Protein 2G66 (pdb70)

Radius of gyration: 24.02 Å; Cα contacts (8 Å, |Δi|>4): 133; chains: 3; bounding box: 9×8×77 Å

Foldseek 3Di:
DCDDDDPPDDDDDDPD/DDDDDDPPDDDDDDPD/DQDDDDPPDDDDDDDDD

Solvent-accessible surface area: 4856 Å² total

Secondary structure (DSSP, 8-state):
----------------/----------------/-----------------

Sequence (49 aa):
GPGPGPGGGPGPGPGPGPGPGPGGGPGPGPGPGPGPGPGGGPGPGPGPG

Structure (mmCIF, N/CA/C/O backbone):
data_2G66
#
_entry.id   2G66
#
_cell.length_a   18.120
_cell.length_b   19.450
_cell.length_c   81.500
_cell.angle_alpha   90.00
_cell.angle_beta   91.26
_cell.angle_gamma   90.00
#
_symmetry.space_group_name_H-M   'P 1 21 1'
#
loop_
_entity.id
_entity.type
_entity.pdbx_description
1 polymer collagen
2 water water
#
loop_
_atom_site.group_PDB
_atom_site.id
_atom_site.type_symbol
_atom_site.label_atom_id
_atom_site.label_alt_id
_atom_site.label_comp_id
_atom_site.label_asym_id
_atom_site.label_entity_id
_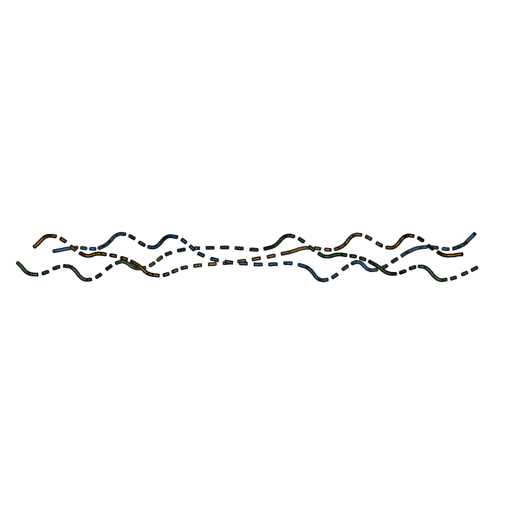atom_site.label_seq_id
_atom_site.pdbx_PDB_ins_code
_atom_site.Cartn_x
_atom_site.Cartn_y
_atom_site.Cartn_z
_atom_site.occupancy
_atom_site.B_iso_or_equiv
_atom_site.auth_seq_id
_atom_site.auth_comp_id
_atom_site.auth_asym_id
_atom_site.auth_atom_id
_atom_site.pdbx_PDB_model_num
ATOM 1 N N . GLY A 1 4 ? 0.575 23.437 115.797 1.00 39.10 3 GLY A N 1
ATOM 2 C CA . GLY A 1 4 ? 1.701 24.001 115.041 1.00 25.30 3 GLY A CA 1
ATOM 3 C C . GLY A 1 4 ? 1.273 24.819 113.829 1.00 29.63 3 GLY A C 1
ATOM 4 O O . GLY A 1 4 ? 0.083 24.708 113.413 1.00 28.97 3 GLY A O 1
ATOM 5 N N . PRO A 1 5 ? 2.152 25.662 113.229 1.00 13.58 4 PRO A N 1
ATOM 6 C CA . PRO A 1 5 ? 1.644 26.396 112.071 1.00 17.91 4 PRO A CA 1
ATOM 7 C C . PRO A 1 5 ? 1.465 25.539 110.929 1.00 20.02 4 PRO A C 1
ATOM 8 O O . PRO A 1 5 ? 1.973 24.411 110.878 1.00 11.37 4 PRO A O 1
ATOM 20 N N . GLY A 1 7 ? 1.757 23.752 107.324 1.00 10.91 6 GLY A N 1
ATOM 21 C CA . GLY A 1 7 ? 2.921 23.290 106.629 1.00 11.72 6 GLY A CA 1
ATOM 22 C C . GLY A 1 7 ? 3.251 24.149 105.460 1.00 16.22 6 GLY A C 1
ATOM 23 O O . GLY A 1 7 ? 2.500 25.143 105.045 1.00 17.58 6 GLY A O 1
ATOM 24 N N . PRO A 1 8 ? 4.392 23.795 104.869 1.00 13.59 7 PRO A N 1
ATOM 25 C CA . PRO A 1 8 ? 4.846 24.543 103.69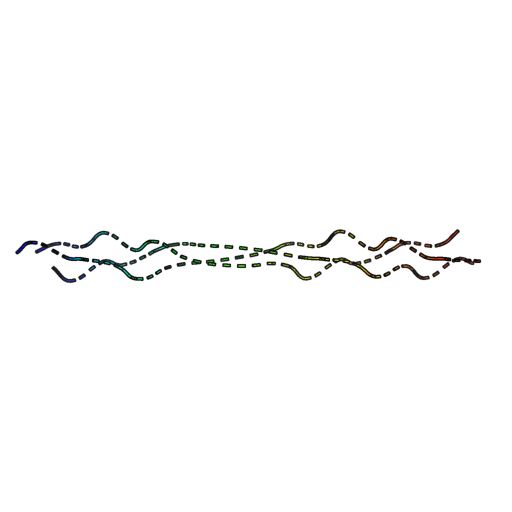3 1.00 17.90 7 PRO A CA 1
ATOM 26 C C . PRO A 1 8 ? 4.099 24.202 102.545 1.00 20.01 7 PRO A C 1
ATOM 27 O O . PRO A 1 8 ? 3.389 23.186 102.493 1.00 11.33 7 PRO A O 1
ATOM 39 N N . GLY A 1 10 ? 2.994 22.918 98.878 1.00 10.85 9 GLY A N 1
ATOM 40 C CA . GLY A 1 10 ? 3.334 21.684 98.150 1.00 11.70 9 GLY A CA 1
ATOM 41 C C . GLY A 1 10 ? 4.245 21.971 96.956 1.00 16.22 9 GLY A C 1
ATOM 42 O O . GLY A 1 10 ? 4.624 23.126 96.770 1.00 17.54 9 GLY A O 1
ATOM 43 N N . PRO A 1 11 ? 4.686 20.952 96.172 1.00 13.56 10 PRO A N 1
ATOM 44 C CA . PRO A 1 11 ? 5.561 21.159 95.016 1.00 17.90 10 PRO A CA 1
ATOM 45 C C . PRO A 1 11 ? 4.842 21.500 93.821 1.00 19.99 10 PRO A C 1
ATOM 46 O O . PRO A 1 11 ? 3.634 21.362 93.777 1.00 11.28 10 PRO A O 1
ATOM 58 N N . GLY A 1 13 ? 3.139 21.434 90.161 1.00 10.84 12 GLY A N 1
ATOM 59 C CA . GLY A 1 13 ? 2.448 20.367 89.503 1.00 11.70 12 GLY A CA 1
ATOM 60 C C . GLY A 1 13 ? 3.243 19.863 88.321 1.00 16.21 12 GLY A C 1
ATOM 61 O O . GLY A 1 13 ? 4.362 20.308 88.010 1.00 17.50 12 GLY A O 1
ATOM 78 N N . GLY A 1 16 ? 2.334 20.704 81.713 1.00 8.45 15 GLY A N 1
ATOM 79 C CA . GLY A 1 16 ? 1.055 20.644 81.055 1.00 10.61 15 GLY A CA 1
ATOM 80 C C . GLY A 1 16 ? 1.102 19.722 79.853 1.00 8.06 15 GLY A C 1
ATOM 81 O O . GLY A 1 16 ? 2.135 19.149 79.518 1.00 11.10 15 GLY A O 1
ATOM 98 N N . GLY A 1 19 ? 1.283 20.995 73.201 1.00 14.01 18 GLY A N 1
ATOM 99 C CA . GLY A 1 19 ? 0.409 21.893 72.449 1.00 5.98 18 GLY A CA 1
ATOM 100 C C . GLY A 1 19 ? -0.273 21.290 71.201 1.00 7.39 18 GLY A C 1
ATOM 101 O O . GLY A 1 19 ? -0.017 20.161 70.792 1.00 14.12 18 GLY A O 1
ATOM 102 N N . PRO A 1 20 ? -1.178 22.047 70.561 1.00 13.55 19 PRO A N 1
ATOM 103 C CA . PRO A 1 20 ? -1.810 21.461 69.379 1.00 17.90 19 PRO A CA 1
ATOM 104 C C . PRO A 1 20 ? -0.939 21.426 68.238 1.00 20.00 19 PRO A C 1
ATOM 105 O O . PRO A 1 20 ? 0.121 22.065 68.228 1.00 11.29 19 PRO A O 1
ATOM 117 N N . GLY A 1 22 ? 0.740 22.102 64.614 1.00 10.85 21 GLY A N 1
ATOM 118 C CA . GLY A 1 22 ? 0.973 23.333 63.872 1.00 11.70 21 GLY A CA 1
ATOM 119 C C . GLY A 1 22 ? 0.003 23.448 62.694 1.00 16.22 21 GLY A C 1
ATOM 120 O O . GLY A 1 22 ? -0.760 22.510 62.426 1.00 1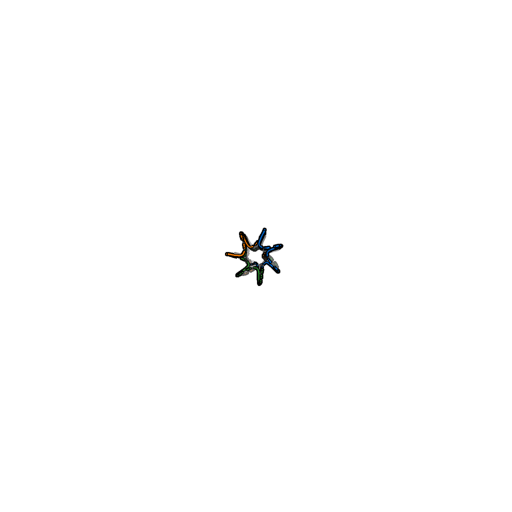7.58 21 GLY A O 1
ATOM 121 N N . PRO A 1 23 ? -0.0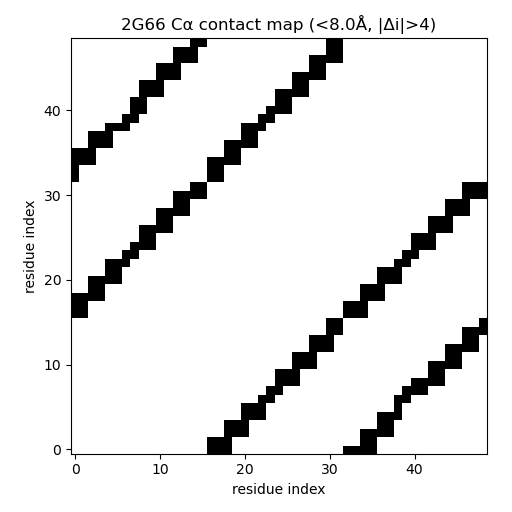06 24.577 61.976 1.00 19.06 22 PRO A N 1
ATOM 122 C CA . PRO A 1 23 ? -0.899 24.786 60.826 1.00 17.82 22 PRO A CA 1
ATOM 123 C C . PRO A 1 23 ? -0.377 24.105 59.669 1.00 25.64 22 PRO A C 1
ATOM 124 O O . PRO A 1 23 ? 0.782 23.654 59.688 1.00 21.15 22 PRO A O 1
ATOM 136 N N . GLY A 1 25 ? 1.347 23.325 56.155 1.00 15.72 24 GLY A N 1
ATOM 137 C CA . GLY A 1 25 ? 2.497 23.953 55.498 1.00 17.87 24 GLY A CA 1
ATOM 138 C C . GLY A 1 25 ? 2.148 24.731 54.238 1.00 23.13 24 GLY A C 1
ATOM 139 O O . GLY A 1 25 ? 0.992 24.696 53.802 1.00 27.97 24 GLY A O 1
ATOM 140 N N . PRO A 1 26 ? 3.121 25.440 53.621 1.00 29.40 25 PRO A N 1
ATOM 141 C CA . PRO A 1 26 ? 2.927 26.244 52.399 1.00 32.39 25 PRO A CA 1
ATOM 142 C C . PRO A 1 26 ? 2.673 25.449 51.243 1.00 32.93 25 PRO A C 1
ATOM 143 O O . PRO A 1 26 ? 3.045 24.277 51.209 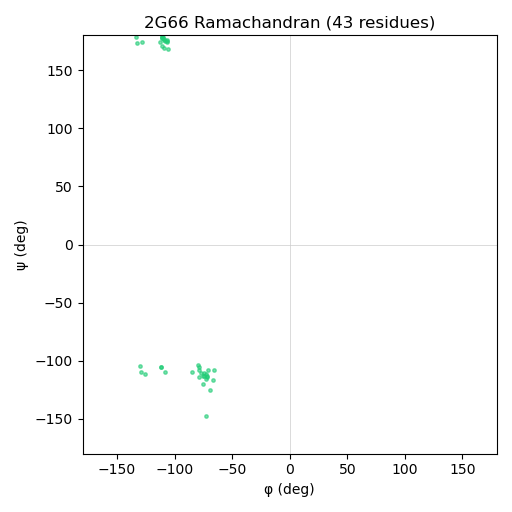1.00 29.06 25 PRO A O 1
ATOM 155 N N . GLY A 1 28 ? 2.794 23.736 47.567 1.00 31.11 27 GLY A N 1
ATOM 156 C CA . GLY A 1 28 ? 3.933 23.176 46.851 1.00 36.48 27 GLY A CA 1
ATOM 157 C C . GLY A 1 28 ? 4.334 24.043 45.671 1.00 42.95 27 GLY A C 1
ATOM 158 O O . GLY A 1 28 ? 3.597 24.965 45.313 1.00 43.35 27 GLY A O 1
ATOM 159 N N . PRO A 1 29 ? 5.493 23.776 45.044 1.00 48.12 28 PRO A N 1
ATOM 160 C CA . PRO A 1 29 ? 5.987 24.547 43.895 1.00 52.19 28 PRO A CA 1
ATOM 161 C C . PRO A 1 29 ? 5.404 24.155 42.641 1.00 61.13 28 PRO A C 1
ATOM 162 O O . PRO A 1 29 ? 4.722 23.105 42.610 1.00 61.63 28 PRO A O 1
ATOM 166 N N . GLY B 1 4 ? 2.965 22.973 118.744 1.00 36.55 3 GLY B N 1
ATOM 167 C CA . GLY B 1 4 ? 3.100 21.701 117.965 1.00 37.05 3 GLY B CA 1
ATOM 168 C C . GLY B 1 4 ? 3.945 21.892 116.718 1.00 33.87 3 GLY B C 1
ATOM 169 O O . GLY B 1 4 ? 4.122 23.021 116.269 1.00 42.54 3 GLY B O 1
ATOM 170 N N . PRO B 1 5 ? 4.496 20.813 116.134 1.00 29.87 4 PRO B N 1
ATOM 171 C CA . PRO B 1 5 ? 5.319 20.921 114.929 1.00 29.17 4 PRO B CA 1
ATOM 172 C C . PRO B 1 5 ? 4.577 21.355 113.755 1.00 38.10 4 PRO B C 1
ATOM 173 O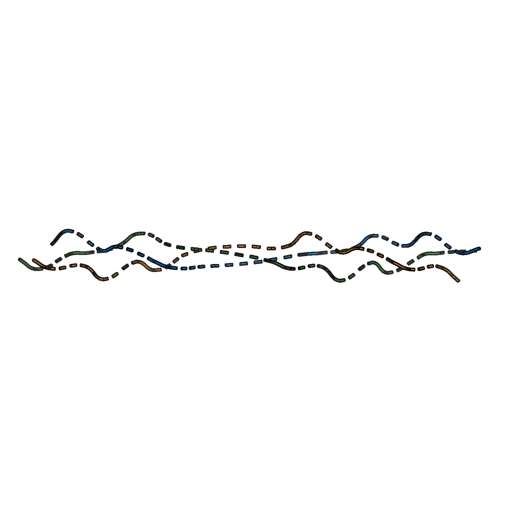 O . PRO B 1 5 ? 3.352 21.237 113.703 1.00 28.48 4 PRO B O 1
ATOM 185 N N . GLY B 1 7 ? 2.868 21.456 110.145 1.00 23.49 6 GLY B N 1
ATOM 186 C CA . GLY B 1 7 ? 2.213 20.352 109.467 1.00 20.36 6 GLY B CA 1
ATOM 187 C C . GLY B 1 7 ? 2.972 19.861 108.244 1.00 23.11 6 GLY B C 1
ATOM 188 O O . GLY B 1 7 ? 4.033 20.401 107.889 1.00 17.94 6 GLY B O 1
ATOM 189 N N . PRO B 1 8 ? 2.445 18.824 107.570 1.00 21.54 7 PRO B N 1
ATOM 190 C CA . PRO B 1 8 ? 3.127 18.313 106.377 1.00 24.05 7 PRO B CA 1
ATOM 191 C C . PRO B 1 8 ? 3.026 19.210 105.255 1.00 24.79 7 PRO B C 1
ATOM 192 O O . PRO B 1 8 ? 2.260 20.190 105.276 1.00 15.51 7 PRO B O 1
ATOM 204 N N . GLY B 1 10 ? 2.037 20.743 101.641 1.00 10.29 9 GLY B N 1
ATOM 205 C CA . GLY B 1 10 ? 0.752 20.712 100.955 1.00 14.25 9 GLY B CA 1
ATOM 206 C C . GLY B 1 10 ? 0.696 19.800 99.737 1.00 12.52 9 GLY B C 1
ATOM 207 O O . GLY B 1 10 ? 1.697 19.213 99.364 1.00 15.87 9 GLY B O 1
ATOM 208 N N . PRO B 1 11 ? -0.470 19.664 99.081 1.00 18.00 10 PRO B N 1
ATOM 209 C CA . PRO B 1 11 ? -0.531 18.783 97.899 1.00 17.72 10 PRO B CA 1
ATOM 210 C C . PRO B 1 11 ? 0.187 19.321 96.729 1.00 19.60 10 PRO B C 1
ATOM 211 O O . PRO B 1 11 ? 0.469 20.516 96.669 1.00 10.37 10 PRO B O 1
ATOM 223 N N . GLY B 1 13 ? 0.891 20.965 93.102 1.00 13.49 12 GLY B N 1
ATOM 224 C CA . GLY B 1 13 ? -0.004 21.869 92.386 1.00 10.27 12 GLY B CA 1
ATOM 225 C C . GLY B 1 13 ? -0.622 21.269 91.127 1.00 3.24 12 GLY B C 1
ATOM 226 O O . GLY B 1 13 ? -0.292 20.147 90.722 1.00 8.22 12 GLY B O 1
ATOM 243 N N . GLY B 1 16 ? 0.441 22.129 84.518 1.00 3.35 15 GLY B N 1
ATOM 244 C CA . GLY B 1 16 ? 0.644 23.399 83.829 1.00 4.84 15 GLY B CA 1
ATOM 245 C C . GLY B 1 16 ? -0.292 23.506 82.619 1.00 4.01 15 GLY B C 1
ATOM 246 O O . GLY B 1 16 ? -1.00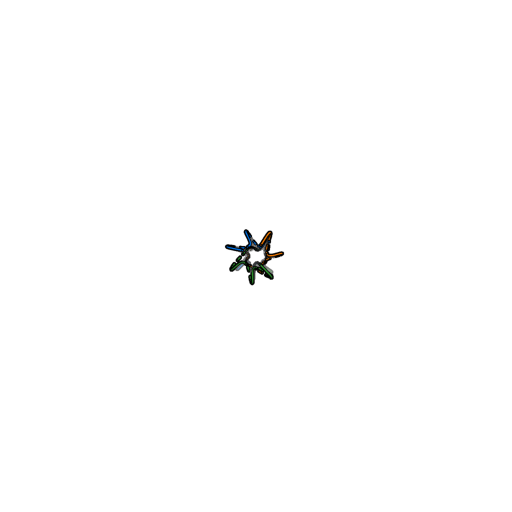7 22.562 82.323 1.00 8.86 15 GLY B O 1
ATOM 263 N N . GLY B 1 19 ? 1.085 23.340 75.985 1.00 5.51 18 GLY B N 1
ATOM 264 C CA . GLY B 1 19 ? 2.251 23.908 75.324 1.00 4.71 18 GLY B CA 1
ATOM 265 C C . GLY B 1 19 ? 1.869 24.719 74.097 1.00 3.01 18 GLY B C 1
ATOM 266 O O . GLY B 1 19 ? 0.719 24.740 73.698 1.00 5.73 18 GLY B O 1
ATOM 267 N N . PRO B 1 20 ? 2.821 25.414 73.468 1.00 11.29 19 PRO B N 1
ATOM 268 C CA . PRO B 1 20 ? 2.459 26.205 72.280 1.00 9.89 19 PRO B CA 1
ATOM 269 C C . PRO B 1 20 ? 2.177 25.405 71.099 1.00 12.63 19 PRO B C 1
ATOM 270 O O . PRO B 1 20 ? 2.543 24.249 71.029 1.00 7.42 19 PRO B O 1
ATOM 282 N N . GLY B 1 22 ? 2.308 23.654 67.503 1.00 10.00 21 GLY B N 1
ATOM 283 C CA . GLY B 1 22 ? 3.461 23.130 66.788 1.00 3.67 21 GLY B CA 1
ATOM 284 C C . GLY B 1 22 ? 3.872 24.019 65.622 1.00 7.11 21 GLY B C 1
ATOM 285 O O . GLY B 1 22 ? 3.197 24.985 65.305 1.00 15.29 21 GLY B O 1
ATOM 286 N N . PRO B 1 23 ? 4.979 23.682 64.951 1.00 11.30 22 PRO B N 1
ATOM 287 C CA . PRO B 1 23 ? 5.480 24.466 63.804 1.00 9.91 22 PRO B CA 1
ATOM 288 C C . PRO B 1 23 ? 4.752 24.196 62.579 1.00 12.63 22 PRO B C 1
ATOM 289 O O . PRO B 1 23 ? 4.038 23.184 62.483 1.00 7.47 22 PRO B O 1
ATOM 301 N N . GLY B 1 25 ? 3.658 22.956 58.945 1.00 10.02 24 GLY B N 1
ATOM 302 C CA . GLY B 1 25 ? 4.019 21.717 58.249 1.00 3.71 24 GLY B CA 1
ATOM 303 C C . GLY B 1 25 ? 5.013 21.951 57.117 1.00 7.16 24 GLY B C 1
ATOM 304 O O . GLY B 1 25 ? 5.363 23.075 56.825 1.00 15.30 24 GLY B O 1
ATOM 305 N N . PRO B 1 26 ? 5.481 20.861 56.452 1.00 11.34 25 PRO B N 1
ATOM 306 C CA . PRO B 1 26 ? 6.451 21.069 55.360 1.00 9.91 25 PRO B CA 1
ATOM 307 C C . PRO B 1 26 ? 5.789 21.470 54.154 1.00 12.64 25 PRO B C 1
ATOM 308 O O . PRO B 1 26 ? 4.552 21.328 54.015 1.00 7.56 25 PRO B O 1
ATOM 320 N N . GLY B 1 28 ? 4.119 21.557 50.492 1.00 10.06 27 GLY B N 1
ATOM 321 C CA . GLY B 1 28 ? 3.408 20.487 49.828 1.00 3.74 27 GLY B CA 1
ATOM 322 C C . GLY B 1 28 ? 4.150 19.911 48.619 1.00 7.19 27 GLY B C 1
ATOM 323 O O . GLY B 1 28 ? 5.308 20.309 48.329 1.00 15.33 27 GLY B O 1
ATOM 324 N N . PRO B 1 29 ? 3.553 18.900 47.955 1.00 44.08 28 PRO B N 1
ATOM 325 C CA . PRO B 1 29 ? 4.158 18.254 46.790 1.00 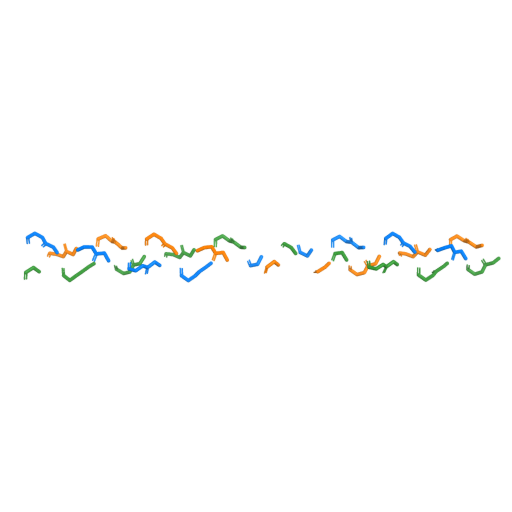46.45 28 PRO B CA 1
ATOM 326 C C . PRO B 1 29 ? 4.128 19.121 45.669 1.00 47.84 28 PRO B C 1
ATOM 327 O O . PRO B 1 29 ? 3.275 20.019 45.598 1.00 46.32 28 PRO B O 1
ATOM 339 N N . GLY C 1 4 ? 1.341 20.587 121.804 1.00 54.24 3 GLY G N 1
ATOM 340 C CA . GLY C 1 4 ? 0.442 21.053 120.726 1.00 52.03 3 GLY G CA 1
ATOM 341 C C . GLY C 1 4 ? 0.413 20.062 119.581 1.00 49.34 3 GLY G C 1
ATOM 342 O O . GLY C 1 4 ? 1.444 19.494 119.243 1.00 47.14 3 GLY G O 1
ATOM 343 N N . PRO C 1 5 ? -0.755 19.824 118.965 1.00 45.04 4 PRO G N 1
ATOM 344 C CA . PRO C 1 5 ? -0.864 18.878 117.847 1.00 44.63 4 PRO G CA 1
ATOM 345 C C . PRO C 1 5 ? -0.137 19.334 116.683 1.00 41.65 4 PRO G C 1
ATOM 346 O O . PRO C 1 5 ? 0.244 20.505 116.595 1.00 29.75 4 PRO G O 1
ATOM 358 N N . GLY C 1 7 ? 0.584 20.797 113.038 1.00 35.61 6 GLY G N 1
ATOM 359 C CA . GLY C 1 7 ? -0.218 21.749 112.276 1.00 31.11 6 GLY G CA 1
ATOM 360 C C . GLY C 1 7 ? -0.899 21.153 111.051 1.00 28.52 6 GLY G C 1
ATOM 361 O O . GLY C 1 7 ? -0.615 19.996 110.678 1.00 27.49 6 GLY G O 1
ATOM 362 N N . PRO C 1 8 ? -1.802 21.906 110.390 1.00 14.93 7 PRO G N 1
ATOM 363 C CA . PRO C 1 8 ? -2.437 21.325 109.207 1.00 16.49 7 PRO G CA 1
ATOM 364 C C . PRO C 1 8 ? -1.558 21.385 108.041 1.00 22.56 7 PRO G C 1
ATOM 365 O O . PRO C 1 8 ? -0.542 22.089 108.039 1.00 12.64 7 PRO G O 1
ATOM 377 N N . GLY C 1 10 ? 0.096 22.245 104.449 1.00 14.61 9 GLY G N 1
ATOM 378 C CA . GLY C 1 10 ? 0.239 23.491 103.724 1.00 3.06 9 GLY G CA 1
ATOM 379 C C . GLY C 1 10 ? -0.642 23.603 102.491 1.00 4.73 9 GLY G C 1
ATOM 380 O O . GLY C 1 10 ? -1.357 22.644 102.111 1.00 5.48 9 GLY G O 1
ATOM 381 N N . PRO C 1 11 ? -0.597 24.773 101.848 1.00 14.91 10 PRO G N 1
ATOM 382 C CA . PRO C 1 11 ? -1.394 25.016 100.657 1.00 16.47 10 PRO G CA 1
ATOM 383 C C . PRO C 1 11 ? -0.885 24.310 99.524 1.00 22.56 10 PRO G C 1
ATOM 384 O O . PRO C 1 11 ? 0.259 23.823 99.543 1.00 12.59 10 PRO G O 1
ATOM 396 N N . GLY C 1 13 ? 0.730 23.360 95.920 1.00 14.62 12 GLY G N 1
ATOM 397 C CA . GLY C 1 13 ? 1.865 23.892 95.183 1.00 3.01 12 GLY G CA 1
ATOM 398 C C . GLY C 1 13 ? 1.465 24.715 93.952 1.00 4.71 12 GLY G C 1
ATOM 399 O O . GLY C 1 13 ? 0.309 24.785 93.518 1.00 5.39 12 GLY G O 1
ATOM 416 N N . GLY C 1 16 ? 1.949 23.597 87.434 1.00 8.83 15 GLY G N 1
ATOM 417 C CA . GLY C 1 16 ? 3.144 23.128 86.730 1.00 4.45 15 GLY G CA 1
ATOM 418 C C . GLY C 1 16 ? 3.549 24.039 85.565 1.00 9.05 15 GLY G C 1
ATOM 419 O O . GLY C 1 16 ? 2.835 24.993 85.218 1.00 10.62 15 GLY G O 1
ATOM 436 N N . GLY C 1 19 ? 3.364 22.881 78.922 1.00 4.03 18 GLY G N 1
ATOM 437 C CA . GLY C 1 19 ? 3.803 21.641 78.268 1.00 4.09 18 GLY G CA 1
ATOM 438 C C . GLY C 1 19 ? 4.686 21.921 77.063 1.00 10.75 18 GLY G C 1
ATOM 439 O O . GLY C 1 19 ? 4.920 23.065 76.747 1.00 4.98 18 GLY G O 1
ATOM 440 N N . PRO C 1 20 ? 5.193 20.890 76.363 1.00 13.55 19 PRO G N 1
ATOM 441 C CA . PRO C 1 20 ? 6.050 21.092 75.193 1.00 17.90 19 PRO G CA 1
ATOM 442 C C . PRO C 1 20 ? 5.307 21.461 74.004 1.00 20.00 19 PRO G C 1
ATOM 443 O O . PRO C 1 20 ? 4.090 21.351 73.949 1.00 11.29 19 PRO G O 1
ATOM 455 N N . GLY C 1 22 ? 3.561 21.435 70.361 1.00 10.83 21 GLY G N 1
ATOM 456 C CA . GLY C 1 22 ? 2.828 20.379 69.690 1.00 11.70 21 GLY G CA 1
ATOM 457 C C . GLY C 1 22 ? 3.595 19.827 68.497 1.00 16.21 21 GLY G C 1
ATOM 458 O O . GLY C 1 22 ? 4.702 20.298 68.208 1.00 17.52 21 GLY G O 1
ATOM 459 N N . PRO C 1 23 ? 3.059 18.797 67.802 1.00 13.56 22 PRO G N 1
ATOM 460 C CA . PRO C 1 23 ? 3.761 18.238 66.648 1.00 17.89 22 PRO G CA 1
ATOM 461 C C . PRO C 1 23 ? 3.668 19.108 65.510 1.00 20.01 22 PRO G C 1
ATOM 462 O O . PRO C 1 23 ? 2.870 20.062 65.486 1.00 11.28 22 PRO G O 1
ATOM 474 N N . GLY C 1 25 ? 2.741 20.717 61.905 1.00 10.90 24 GLY G N 1
ATOM 475 C CA . GLY C 1 25 ? 1.499 20.764 61.166 1.00 11.71 24 GLY G CA 1
ATOM 476 C C . GLY C 1 25 ? 1.575 19.777 60.014 1.00 16.23 24 GLY G C 1
ATOM 477 O O . GLY C 1 25 ? 2.612 19.235 59.679 1.00 17.58 24 GLY G O 1
ATOM 478 N N . PRO C 1 26 ? 0.437 19.520 59.373 1.00 13.59 25 PRO G N 1
ATOM 479 C CA . PRO C 1 26 ? 0.458 18.576 58.244 1.00 17.92 25 PRO G CA 1
ATOM 480 C C . PRO C 1 26 ? 1.058 19.209 57.075 1.00 20.02 25 PRO G C 1
ATOM 481 O O . PRO C 1 26 ? 1.266 20.442 57.037 1.00 11.35 25 PRO G O 1
ATOM 493 N N . GLY C 1 28 ? 1.626 20.850 53.423 1.00 10.90 27 GLY G N 1
ATOM 494 C CA . GLY C 1 28 ? 0.808 21.828 52.693 1.00 11.72 27 GLY G CA 1
ATOM 495 C C . GLY C 1 28 ? 0.111 21.235 51.459 1.00 16.25 27 GLY G C 1
ATOM 496 O O . GLY C 1 28 ? 0.279 20.006 51.214 1.00 17.64 27 GLY G O 1
ATOM 497 N N . PRO C 1 29 ? -0.720 21.997 50.688 1.00 39.18 28 PRO G N 1
ATOM 498 C CA . PRO C 1 29 ? -1.426 21.504 49.492 1.00 41.90 28 PRO G CA 1
ATOM 499 C C . PRO C 1 29 ? -0.516 21.329 48.420 1.00 42.06 28 PRO G C 1
ATOM 500 O O . PRO C 1 29 ? 0.518 22.004 48.391 1.00 35.75 28 PRO G O 1
ATOM 512 N N . GLY C 1 31 ? 0.211 21.402 44.299 1.00 59.23 30 GLY G N 1
ATOM 513 C CA . GLY C 1 31 ? 0.619 22.547 43.503 1.00 59.74 30 GLY G CA 1
ATOM 514 C C . GLY C 1 31 ? -0.218 22.579 42.241 1.00 64.03 30 GLY G C 1
ATOM 515 O O . GLY C 1 31 ? -1.102 21.707 42.099 1.00 66.02 30 GLY G O 1
#

B-factor: mean 21.93, std 13.17, range [3.01, 66.61]